Protein AF-A0A0R0KXU6-F1 (afdb_monomer_lite)

pLDDT: mean 90.96, std 6.29, range [60.84, 96.75]

InterPro domains:
  IPR000850 Adenylate kinase/UMP-CMP kinase [PR00094] (10-26)
  IPR000850 Adenylate kinase/UMP-CMP kinase [PR00094] (77-92)
  IPR000850 Adenylate kinase/UMP-CMP kinase [PTHR23359] (1-97)
  IPR000850 Adenylate kinase/UMP-CMP kinase [cd01428] (1-97)
  IPR027417 P-loop containing nucleoside triphosphate hydrolase [G3DSA:3.40.50.300] (1-98)
  IPR027417 P-loop containing nucleoside triphosphate hydrolase [SSF52540] (3-97)
  IPR033690 Adenylate kinase, conserved site [PS00113] (10-21)

Radius of gyration: 17.95 Å; chains: 1; bounding box: 44×38×37 Å

Foldseek 3Di:
DPPPVQPVHDDDPPPPLDPVRVVVVQVVCVVVVHDDPDDDDDPDDLVVVLCVLLVDKDFDQDAPDADPVPRGHIDRPPCSHSVNSVVSVVNVCVRPPD

Sequence (98 aa):
MKKPSCQKGFILDGFPRTVVQAQKLDEMLQNQGVKVNKVLNFAIDDAILEERITGRWIHTYSVLGVDDVTGEPLIQCKDDTAAVLKSRLEAFHKQTES

Structure (mmCIF, N/CA/C/O backbone):
data_AF-A0A0R0KXU6-F1
#
_entry.id   AF-A0A0R0KXU6-F1
#
loop_
_atom_site.group_PDB
_atom_site.id
_atom_site.type_symbol
_atom_site.label_atom_id
_atom_site.label_alt_id
_atom_site.label_comp_id
_atom_site.label_asym_id
_atom_site.label_entity_id
_atom_site.label_seq_id
_atom_site.pdbx_PDB_ins_code
_atom_site.Cartn_x
_atom_site.Cartn_y
_atom_site.Cartn_z
_atom_site.occupancy
_atom_site.B_iso_or_equiv
_atom_site.auth_seq_id
_atom_site.auth_comp_id
_atom_site.auth_asym_id
_atom_site.auth_atom_id
_atom_site.pdbx_PDB_model_num
ATOM 1 N N . MET A 1 1 ? -16.030 -14.473 2.644 1.00 60.84 1 MET A N 1
ATOM 2 C CA . MET A 1 1 ? -15.960 -15.305 3.869 1.00 60.84 1 MET A CA 1
ATOM 3 C C . MET A 1 1 ? -16.589 -16.691 3.742 1.00 60.84 1 MET A C 1
ATOM 5 O O . MET A 1 1 ? -16.167 -17.581 4.457 1.00 60.84 1 MET A O 1
ATOM 9 N N . LYS A 1 2 ? -17.546 -16.925 2.828 1.00 78.31 2 LYS A N 1
ATOM 10 C CA . LYS A 1 2 ? -18.220 -18.234 2.690 1.00 78.31 2 LYS A CA 1
ATOM 11 C C . LYS A 1 2 ? -17.334 -19.378 2.173 1.00 78.31 2 LYS A C 1
ATOM 13 O O . LYS A 1 2 ? -17.686 -20.538 2.351 1.00 78.31 2 LYS A O 1
ATOM 18 N N . LYS A 1 3 ? -16.210 -19.071 1.512 1.00 86.69 3 LYS A N 1
ATOM 19 C CA . LYS A 1 3 ? -15.272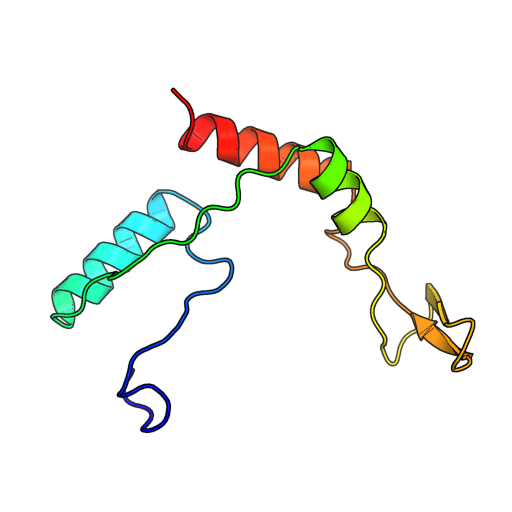 -20.104 1.055 1.00 86.69 3 LYS A CA 1
ATOM 20 C C . LYS A 1 3 ? -14.676 -20.827 2.274 1.00 86.69 3 LYS A C 1
ATOM 22 O O . LYS A 1 3 ? -14.232 -20.130 3.186 1.00 86.69 3 LYS A O 1
ATOM 27 N N . PRO A 1 4 ? -14.599 -22.172 2.277 1.00 87.88 4 PRO A N 1
ATOM 28 C CA . PRO A 1 4 ? -14.049 -22.935 3.400 1.00 87.88 4 PRO A CA 1
ATOM 29 C C . PRO A 1 4 ? -12.650 -22.478 3.833 1.00 87.88 4 PRO A C 1
ATOM 31 O O . PRO A 1 4 ? -12.374 -22.376 5.024 1.00 87.88 4 PRO A O 1
ATOM 34 N N . SER A 1 5 ? -11.796 -22.100 2.875 1.00 89.25 5 SER A N 1
ATOM 35 C CA . SER A 1 5 ? -10.442 -21.591 3.138 1.00 89.25 5 SER A CA 1
ATOM 36 C C . SER A 1 5 ? -10.400 -20.284 3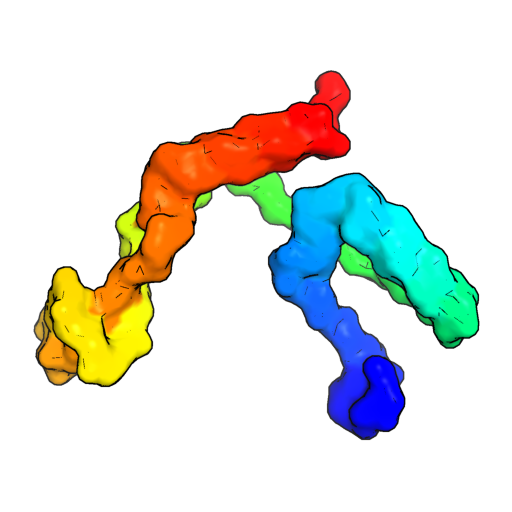.938 1.00 89.25 5 SER A C 1
ATOM 38 O O . SER A 1 5 ? -9.380 -19.980 4.545 1.00 89.25 5 SER A O 1
ATOM 40 N N . CYS A 1 6 ? -11.495 -19.521 3.976 1.00 89.31 6 CYS A N 1
ATOM 41 C CA . CYS A 1 6 ? -11.588 -18.244 4.683 1.00 89.31 6 CYS A CA 1
ATOM 42 C C . CYS A 1 6 ? -12.354 -18.341 6.013 1.00 89.31 6 CYS A C 1
ATOM 44 O O . CYS A 1 6 ? -12.645 -17.308 6.613 1.00 89.31 6 CYS A O 1
ATOM 46 N N . GLN A 1 7 ? -12.718 -19.544 6.475 1.00 85.69 7 GLN A N 1
ATOM 47 C CA . GLN A 1 7 ? -13.503 -19.705 7.709 1.00 85.69 7 GLN A CA 1
ATOM 48 C C . GLN A 1 7 ? -12.745 -19.254 8.960 1.00 85.69 7 GLN A C 1
ATOM 50 O O . GLN A 1 7 ? -13.352 -18.727 9.886 1.00 85.69 7 GLN A O 1
ATOM 55 N N . LYS A 1 8 ? -11.418 -19.434 8.983 1.00 88.69 8 LYS A N 1
ATOM 56 C CA . LYS A 1 8 ? -10.569 -19.008 10.109 1.00 88.69 8 LYS A CA 1
ATOM 57 C C . LYS A 1 8 ? -10.301 -17.501 10.129 1.00 88.69 8 LYS A C 1
ATOM 59 O O . LYS A 1 8 ? -9.751 -16.999 11.102 1.00 88.69 8 LYS A O 1
ATOM 64 N N . GLY A 1 9 ? -10.651 -16.797 9.057 1.00 90.75 9 GLY A N 1
ATOM 65 C CA . GLY A 1 9 ? -10.328 -15.394 8.856 1.00 90.75 9 GLY A CA 1
ATOM 66 C C . GLY A 1 9 ? -9.808 -15.129 7.449 1.00 90.75 9 GLY A C 1
ATOM 67 O O . GLY A 1 9 ? -9.711 -16.021 6.603 1.00 90.75 9 GLY A O 1
ATOM 68 N N . PHE A 1 10 ? -9.501 -13.867 7.197 1.00 91.81 10 PHE A N 1
ATOM 69 C CA . PHE A 1 10 ? -8.969 -13.376 5.935 1.00 91.81 10 PHE A CA 1
ATOM 70 C C . PHE A 1 10 ? -8.131 -12.130 6.218 1.00 91.81 10 PHE A C 1
ATOM 72 O O . PHE A 1 10 ? -8.298 -11.478 7.248 1.00 91.81 10 PHE A O 1
ATOM 79 N N . ILE A 1 11 ? -7.235 -11.814 5.291 1.00 93.50 11 ILE A N 1
ATOM 80 C CA . ILE A 1 11 ? -6.455 -10.581 5.300 1.00 93.50 11 ILE A CA 1
ATOM 81 C C . ILE A 1 11 ? -6.965 -9.729 4.144 1.00 93.50 11 ILE A C 1
ATOM 83 O O . ILE A 1 11 ? -7.221 -10.242 3.053 1.00 93.50 11 ILE A O 1
ATOM 87 N N . LEU A 1 12 ? -7.143 -8.439 4.406 1.00 94.06 12 LEU A N 1
ATOM 88 C CA . LEU A 1 12 ? -7.362 -7.440 3.373 1.00 94.06 12 LEU A CA 1
ATOM 89 C C . LEU A 1 12 ? -6.021 -6.754 3.146 1.00 94.06 12 LEU A C 1
ATOM 91 O O . LEU A 1 12 ? -5.556 -6.005 4.000 1.00 94.06 12 LEU A O 1
ATOM 95 N N . ASP A 1 13 ? -5.378 -7.083 2.032 1.00 93.25 13 ASP A N 1
ATOM 96 C CA . ASP A 1 13 ? -4.096 -6.496 1.659 1.00 93.25 13 ASP A CA 1
ATOM 97 C C . ASP A 1 13 ? -4.324 -5.277 0.761 1.00 93.25 13 ASP A C 1
ATOM 99 O O . ASP A 1 13 ? -5.049 -5.343 -0.235 1.00 93.25 13 ASP A O 1
ATOM 103 N N . GLY A 1 14 ? -3.756 -4.138 1.154 1.00 89.62 14 GLY A N 1
ATOM 104 C CA . GLY A 1 14 ? -3.915 -2.869 0.450 1.00 89.62 14 GLY A CA 1
ATOM 105 C C . GLY A 1 14 ? -5.358 -2.354 0.363 1.00 89.62 14 GLY A C 1
ATOM 106 O O . GLY A 1 14 ? -5.637 -1.547 -0.525 1.00 89.62 14 GLY A O 1
ATOM 107 N N . PHE A 1 15 ? -6.264 -2.813 1.234 1.00 93.62 15 PHE A N 1
ATOM 108 C CA . PHE A 1 15 ? -7.651 -2.354 1.341 1.00 93.62 15 PHE A CA 1
ATOM 109 C C . PHE A 1 15 ? -8.067 -2.275 2.819 1.00 93.62 15 PHE A C 1
ATOM 111 O O . PHE A 1 15 ? -7.803 -3.222 3.560 1.00 93.62 15 PHE A O 1
ATOM 118 N N . PRO A 1 16 ? -8.781 -1.223 3.253 1.00 93.69 16 PRO A N 1
ATOM 119 C CA . PRO A 1 16 ? -9.211 -0.044 2.494 1.00 93.69 16 PRO A CA 1
ATOM 120 C C . PRO A 1 16 ? -8.068 0.965 2.280 1.00 93.69 16 PRO A C 1
ATOM 122 O O . PRO A 1 16 ? -7.140 1.033 3.077 1.00 93.69 16 PRO A O 1
ATOM 125 N N . ARG A 1 17 ? -8.141 1.766 1.208 1.00 89.88 17 ARG A N 1
ATOM 126 C CA . ARG A 1 17 ? -7.172 2.846 0.910 1.00 89.88 17 ARG A CA 1
ATOM 127 C C . ARG A 1 17 ? -7.701 4.249 1.181 1.00 89.88 17 ARG A C 1
ATOM 129 O O . ARG A 1 17 ? -6.934 5.202 1.154 1.00 89.88 17 ARG A O 1
ATOM 136 N N . THR A 1 18 ? -9.010 4.393 1.365 1.00 89.62 18 THR A N 1
ATOM 137 C CA . THR A 1 18 ? -9.657 5.687 1.601 1.00 89.62 18 THR A CA 1
ATOM 138 C C . THR A 1 18 ? -10.633 5.582 2.759 1.00 89.62 18 THR A C 1
ATOM 140 O O . THR A 1 18 ? -11.190 4.512 3.019 1.00 89.62 18 THR A O 1
ATOM 143 N N . VAL A 1 19 ? -10.906 6.713 3.410 1.00 90.62 19 VAL A N 1
ATOM 144 C CA . VAL A 1 19 ? -11.895 6.795 4.498 1.00 90.62 19 VAL A CA 1
ATOM 145 C C . VAL A 1 19 ? -13.268 6.266 4.064 1.00 90.62 19 VAL A C 1
ATOM 147 O O . VAL A 1 19 ? -13.902 5.515 4.798 1.00 90.62 19 VAL A O 1
ATOM 150 N N . VAL A 1 20 ? -13.708 6.570 2.838 1.00 93.81 20 VAL A N 1
ATOM 151 C CA . VAL A 1 20 ? -14.997 6.085 2.307 1.00 93.81 20 VAL A CA 1
ATOM 152 C C . VAL A 1 20 ? -15.010 4.560 2.163 1.00 93.81 20 VAL A C 1
ATOM 154 O O . VAL A 1 20 ? -16.009 3.916 2.480 1.00 93.81 20 VAL A O 1
ATOM 157 N N . GLN A 1 21 ? -13.903 3.956 1.714 1.00 95.81 21 GLN A N 1
ATOM 158 C CA . GLN A 1 21 ? -13.787 2.497 1.658 1.00 95.81 21 GLN A CA 1
ATOM 159 C C . GLN A 1 21 ? -13.807 1.880 3.058 1.00 95.81 21 GLN A C 1
ATOM 161 O O . GLN A 1 21 ? -14.444 0.847 3.237 1.00 95.81 21 GLN A O 1
ATOM 166 N N . ALA A 1 22 ? -13.155 2.513 4.038 1.00 93.69 22 ALA A N 1
ATOM 167 C CA . ALA A 1 22 ? -13.164 2.052 5.424 1.00 93.69 22 ALA A CA 1
ATOM 168 C C . ALA A 1 22 ? -14.581 2.075 6.016 1.0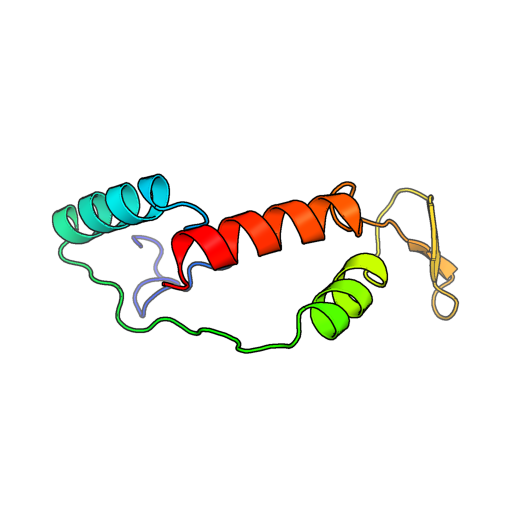0 93.69 22 ALA A C 1
ATOM 170 O O . ALA A 1 22 ? -15.038 1.062 6.530 1.00 93.69 22 ALA A O 1
ATOM 171 N N . GLN A 1 23 ? -15.330 3.164 5.819 1.00 95.50 23 GLN A N 1
ATOM 172 C CA . GLN A 1 23 ? -16.731 3.262 6.250 1.00 95.50 23 GLN A CA 1
ATOM 173 C C . GLN A 1 23 ? -17.615 2.182 5.610 1.00 95.50 23 GLN A C 1
ATOM 175 O O . GLN A 1 23 ? -18.448 1.572 6.278 1.00 95.50 23 GLN A O 1
ATOM 180 N N . LYS A 1 24 ? -17.425 1.910 4.312 1.00 96.75 24 LYS A N 1
ATOM 181 C CA . LYS A 1 24 ? -18.171 0.857 3.605 1.00 96.75 24 LYS A CA 1
ATOM 182 C C . LYS A 1 24 ? -17.770 -0.548 4.045 1.00 96.75 24 LYS A C 1
ATOM 184 O O . LYS A 1 24 ? -18.621 -1.435 4.095 1.00 96.75 24 LYS A O 1
ATOM 189 N N . LEU A 1 25 ? -16.494 -0.752 4.365 1.00 96.00 25 LEU A N 1
ATOM 190 C CA . LEU A 1 25 ? -16.008 -1.995 4.949 1.00 96.00 25 LEU A CA 1
ATOM 191 C C . LEU A 1 25 ? -16.648 -2.225 6.322 1.00 96.00 25 LEU A C 1
ATOM 193 O O . LEU A 1 25 ? -17.168 -3.314 6.550 1.00 96.00 25 LEU A O 1
ATOM 197 N N . ASP A 1 26 ? -16.674 -1.213 7.187 1.00 95.25 26 ASP A N 1
ATOM 198 C CA . ASP A 1 26 ? -17.297 -1.297 8.512 1.00 95.25 26 ASP A CA 1
ATOM 199 C C . ASP A 1 26 ? -18.790 -1.633 8.416 1.00 95.25 26 ASP A C 1
ATOM 201 O O . ASP A 1 26 ? -19.243 -2.581 9.058 1.00 95.25 26 ASP A O 1
ATOM 205 N N . GLU A 1 27 ? -19.538 -0.946 7.544 1.00 96.44 27 GLU A N 1
ATOM 206 C CA . GLU A 1 27 ? -20.959 -1.226 7.286 1.00 96.44 27 GLU A CA 1
ATOM 207 C C . GLU A 1 27 ? -21.176 -2.683 6.833 1.00 96.44 27 GLU A C 1
ATOM 209 O O . GLU A 1 27 ? -22.036 -3.401 7.353 1.00 96.44 27 GLU A O 1
ATOM 214 N N . MET A 1 28 ? -20.364 -3.161 5.883 1.00 94.94 28 MET A N 1
ATOM 215 C CA . MET A 1 28 ? -20.452 -4.536 5.385 1.00 94.94 28 MET A CA 1
ATOM 216 C C . MET A 1 28 ? -20.137 -5.566 6.477 1.00 94.94 28 MET A C 1
ATOM 218 O O . MET A 1 28 ? -20.826 -6.584 6.575 1.00 94.94 28 MET A O 1
ATOM 222 N N . LEU A 1 29 ? -19.084 -5.338 7.265 1.00 93.75 29 LEU A N 1
ATOM 223 C CA . LEU A 1 29 ? -18.659 -6.252 8.322 1.00 93.75 29 LEU A CA 1
ATOM 224 C C . LEU A 1 29 ? -19.695 -6.310 9.449 1.00 93.75 29 LEU A C 1
ATOM 226 O O . LEU A 1 29 ? -20.059 -7.409 9.871 1.00 93.75 29 LEU A O 1
ATOM 230 N N . GLN A 1 30 ? -20.250 -5.161 9.845 1.00 94.50 30 GLN A N 1
ATOM 231 C CA . GLN A 1 30 ? -21.321 -5.072 10.836 1.00 94.50 30 GLN A CA 1
ATOM 232 C C . GLN A 1 30 ? -22.548 -5.892 10.417 1.00 94.50 30 GLN A C 1
ATOM 234 O O . GLN A 1 30 ? -23.043 -6.699 11.204 1.00 94.50 30 GLN A O 1
ATOM 239 N N . ASN A 1 31 ? -22.984 -5.770 9.158 1.00 94.44 31 ASN A N 1
ATOM 240 C CA . ASN A 1 31 ? -24.108 -6.542 8.612 1.00 94.44 31 ASN A CA 1
ATOM 241 C C . ASN A 1 31 ? -23.857 -8.061 8.583 1.00 94.44 31 ASN A C 1
ATOM 243 O O . ASN A 1 31 ? -24.800 -8.846 8.508 1.00 94.44 31 ASN A O 1
ATOM 247 N N . GLN A 1 32 ? -22.594 -8.491 8.636 1.00 90.31 32 GLN A N 1
ATOM 248 C CA . GLN A 1 32 ? -22.203 -9.902 8.678 1.00 90.31 32 GLN A CA 1
ATOM 249 C C . GLN A 1 32 ? -21.882 -10.393 10.097 1.00 90.31 32 GLN A C 1
ATOM 251 O O . GLN A 1 32 ? -21.545 -11.564 10.263 1.00 90.31 32 GLN A O 1
ATOM 256 N N . GLY A 1 33 ? -21.962 -9.527 11.115 1.00 90.88 33 GLY A N 1
ATOM 257 C CA . GLY A 1 33 ? -21.535 -9.852 12.479 1.00 90.88 33 GLY A CA 1
ATOM 258 C C . GLY A 1 33 ? -20.030 -10.116 12.595 1.00 90.88 33 GLY A C 1
ATOM 259 O O . GLY A 1 33 ? -19.586 -10.808 13.510 1.00 90.88 33 GLY A O 1
ATOM 260 N N . VAL A 1 34 ? -19.239 -9.593 11.657 1.00 90.25 34 VAL A N 1
ATOM 261 C CA . VAL A 1 34 ? -17.779 -9.721 11.629 1.00 90.25 34 VAL A CA 1
ATOM 262 C C . VAL A 1 34 ? -17.164 -8.372 11.987 1.00 90.25 34 VAL A C 1
ATOM 264 O O . VAL A 1 34 ? -17.785 -7.327 11.829 1.00 90.25 34 VAL A O 1
ATOM 267 N N . LYS A 1 35 ? -15.936 -8.377 12.500 1.00 91.25 35 LYS A N 1
ATOM 268 C CA . LYS A 1 35 ? -15.187 -7.161 12.830 1.00 91.25 35 LYS A CA 1
ATOM 269 C C . LYS A 1 35 ? -13.742 -7.285 12.380 1.00 91.25 35 LYS A C 1
ATOM 271 O O . LYS A 1 35 ? -13.214 -8.393 12.306 1.00 91.25 35 LYS A O 1
ATOM 276 N N . VAL A 1 36 ? -13.088 -6.152 12.144 1.00 93.94 36 VAL A N 1
ATOM 277 C CA . VAL A 1 36 ? -11.630 -6.117 11.989 1.00 93.94 36 VAL A CA 1
ATOM 278 C C . VAL A 1 36 ? -10.996 -6.422 13.346 1.00 93.94 36 VAL A C 1
ATOM 280 O O . VAL A 1 36 ? -11.270 -5.751 14.340 1.00 93.94 36 VAL A O 1
ATOM 283 N N . ASN A 1 37 ? -10.176 -7.471 13.418 1.00 93.81 37 ASN A N 1
ATOM 284 C CA . ASN A 1 37 ? -9.549 -7.884 14.677 1.00 93.81 37 ASN A CA 1
ATOM 285 C C . ASN A 1 37 ? -8.232 -7.160 14.955 1.00 93.81 3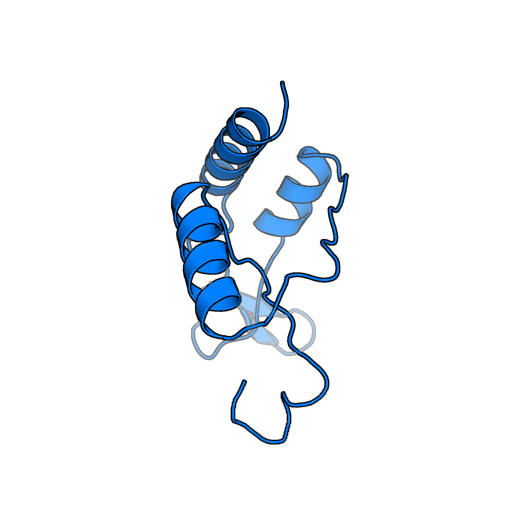7 ASN A C 1
ATOM 287 O O . ASN A 1 37 ? -7.902 -6.908 16.114 1.00 93.81 37 ASN A O 1
ATOM 291 N N . LYS A 1 38 ? -7.456 -6.909 13.899 1.00 94.88 38 LYS A N 1
ATOM 292 C CA . LYS A 1 38 ? -6.111 -6.335 13.945 1.00 94.88 38 LYS A CA 1
ATOM 293 C C . LYS A 1 38 ? -5.863 -5.543 12.667 1.00 94.88 38 LYS A C 1
ATOM 295 O O . LYS A 1 38 ? -6.355 -5.920 11.607 1.00 94.88 38 LYS A O 1
ATOM 300 N N . VAL A 1 39 ? -5.066 -4.490 12.793 1.00 93.50 39 VAL A N 1
ATOM 301 C CA . VAL A 1 39 ? -4.509 -3.719 11.681 1.00 93.50 39 VAL A CA 1
ATOM 302 C C . VAL A 1 39 ? -2.999 -3.714 11.868 1.00 93.50 39 VAL A C 1
ATOM 304 O O . VAL A 1 39 ? -2.521 -3.496 12.981 1.00 93.50 39 VAL A O 1
ATOM 307 N N . LEU A 1 40 ? -2.261 -4.005 10.801 1.00 94.00 40 LEU A N 1
ATOM 308 C CA . LEU A 1 40 ? -0.809 -3.879 10.782 1.00 94.00 40 LEU A CA 1
ATOM 309 C C . LEU A 1 40 ? -0.476 -2.548 10.118 1.00 94.00 40 LEU A C 1
ATOM 311 O O . LEU A 1 40 ? -0.780 -2.361 8.943 1.00 94.00 40 LEU A O 1
ATOM 315 N N . ASN A 1 41 ? 0.114 -1.633 10.882 1.00 90.56 41 ASN A N 1
ATOM 316 C CA . ASN A 1 41 ? 0.656 -0.388 10.358 1.00 90.56 41 ASN A CA 1
ATOM 317 C C . ASN A 1 41 ? 2.181 -0.491 10.331 1.00 90.56 41 ASN A C 1
ATOM 319 O O . ASN A 1 41 ? 2.794 -0.793 11.357 1.00 90.56 41 ASN A O 1
ATOM 323 N N . PHE A 1 42 ? 2.782 -0.246 9.174 1.00 90.12 42 PHE A N 1
ATOM 324 C CA . PHE A 1 42 ? 4.229 -0.263 9.010 1.00 90.12 42 PHE A CA 1
ATOM 325 C C . PHE A 1 42 ? 4.735 1.177 9.038 1.00 90.12 42 PHE A C 1
ATOM 327 O O . PHE A 1 42 ? 4.591 1.898 8.058 1.00 90.12 42 PHE A O 1
ATOM 334 N N . ALA A 1 43 ? 5.318 1.591 10.164 1.00 90.69 43 ALA A N 1
ATOM 335 C CA . ALA A 1 43 ? 5.990 2.881 10.277 1.00 90.69 43 ALA A CA 1
ATOM 336 C C . ALA A 1 43 ? 7.366 2.783 9.605 1.00 90.69 43 ALA A C 1
ATOM 338 O O . ALA A 1 43 ? 8.325 2.292 10.201 1.00 90.69 43 ALA A O 1
ATOM 339 N N . ILE A 1 44 ? 7.425 3.170 8.335 1.00 91.75 44 ILE A N 1
ATOM 340 C CA . ILE A 1 44 ? 8.620 3.124 7.492 1.00 91.75 44 ILE A CA 1
ATOM 341 C C . ILE A 1 44 ? 8.856 4.539 6.976 1.00 91.75 44 ILE A C 1
ATOM 343 O O . ILE A 1 44 ? 7.899 5.243 6.676 1.00 91.75 44 ILE A O 1
ATOM 347 N N . ASP A 1 45 ? 10.121 4.937 6.884 1.00 94.88 45 ASP A N 1
ATOM 348 C CA . ASP A 1 45 ? 10.508 6.201 6.264 1.00 94.88 45 ASP A CA 1
ATOM 349 C C . ASP A 1 45 ? 10.071 6.243 4.787 1.00 94.88 45 ASP A C 1
ATOM 351 O O . ASP A 1 45 ? 10.295 5.289 4.031 1.00 94.88 45 ASP A O 1
ATOM 355 N N . ASP A 1 46 ? 9.474 7.359 4.378 1.00 95.06 46 ASP A N 1
ATOM 356 C CA . ASP A 1 46 ? 9.025 7.614 3.010 1.00 95.06 46 ASP A CA 1
ATOM 357 C C . ASP A 1 46 ? 10.132 7.393 1.974 1.00 95.06 46 ASP A C 1
ATOM 359 O O . ASP A 1 46 ? 9.869 6.832 0.910 1.00 95.06 46 ASP A O 1
ATOM 363 N N . ALA A 1 47 ? 11.379 7.755 2.289 1.00 95.75 47 ALA A N 1
ATOM 364 C CA . ALA A 1 47 ? 12.513 7.573 1.388 1.00 95.75 47 ALA A CA 1
ATOM 365 C C . ALA A 1 47 ? 12.804 6.086 1.127 1.00 95.75 47 ALA A C 1
ATOM 367 O O . ALA A 1 47 ? 13.082 5.689 -0.006 1.00 95.75 47 ALA A O 1
ATOM 368 N N . ILE A 1 48 ? 12.670 5.241 2.157 1.00 96.12 48 ILE A N 1
ATOM 369 C CA . ILE A 1 48 ? 12.831 3.784 2.028 1.00 96.12 48 ILE A CA 1
ATOM 370 C C . ILE A 1 48 ? 11.680 3.202 1.198 1.00 96.12 48 ILE A C 1
ATOM 372 O O . ILE A 1 48 ? 11.880 2.283 0.398 1.00 96.12 48 ILE A O 1
ATOM 376 N N . LEU A 1 49 ? 10.460 3.725 1.368 1.00 94.69 49 LEU A N 1
ATOM 377 C CA . LEU A 1 49 ? 9.318 3.324 0.548 1.00 94.69 49 LEU A CA 1
ATOM 378 C C . LEU A 1 49 ? 9.513 3.725 -0.917 1.00 94.69 49 LEU A C 1
ATOM 380 O O . LEU A 1 49 ? 9.213 2.923 -1.801 1.00 94.69 49 LEU A O 1
ATOM 384 N N . GLU A 1 50 ? 10.044 4.916 -1.183 1.00 95.88 50 GLU A N 1
ATOM 385 C CA . GLU A 1 50 ? 10.331 5.392 -2.536 1.00 95.88 50 GLU A CA 1
ATOM 386 C C . GLU A 1 50 ? 11.355 4.524 -3.248 1.00 95.88 50 GLU A C 1
ATOM 388 O O . GLU A 1 50 ? 11.064 4.025 -4.340 1.00 95.88 50 GLU A O 1
ATOM 393 N N . GLU A 1 51 ? 12.489 4.249 -2.607 1.00 95.94 51 GLU A N 1
ATOM 394 C CA . GLU A 1 51 ? 13.500 3.335 -3.138 1.00 95.94 51 GLU A CA 1
ATOM 395 C C . GLU A 1 51 ? 12.896 1.953 -3.428 1.00 95.94 51 GLU A C 1
ATOM 397 O O . GLU A 1 51 ? 13.041 1.405 -4.522 1.00 95.94 51 GLU A O 1
ATOM 402 N N . ARG A 1 52 ? 12.130 1.400 -2.479 1.00 95.62 52 ARG A N 1
ATOM 403 C CA . ARG A 1 52 ? 11.534 0.067 -2.623 1.00 95.62 52 ARG A CA 1
ATOM 404 C C . ARG A 1 52 ? 10.499 -0.017 -3.746 1.00 95.62 52 ARG A C 1
ATOM 406 O O . ARG A 1 52 ? 10.391 -1.061 -4.391 1.00 95.62 52 ARG A O 1
ATOM 413 N N . ILE A 1 53 ? 9.670 1.009 -3.920 1.00 94.44 53 ILE A N 1
ATOM 414 C CA . ILE A 1 53 ? 8.600 1.006 -4.924 1.00 94.44 53 ILE A CA 1
ATOM 415 C C . ILE A 1 53 ? 9.182 1.267 -6.311 1.00 94.44 53 ILE A C 1
ATOM 417 O O . ILE A 1 53 ? 8.897 0.508 -7.230 1.00 94.44 53 ILE A O 1
ATOM 421 N N . THR A 1 54 ? 10.048 2.268 -6.456 1.00 93.88 54 THR A N 1
ATOM 422 C CA . THR A 1 54 ? 10.676 2.598 -7.747 1.00 93.88 54 THR A CA 1
ATOM 423 C C . THR A 1 54 ? 11.720 1.572 -8.193 1.00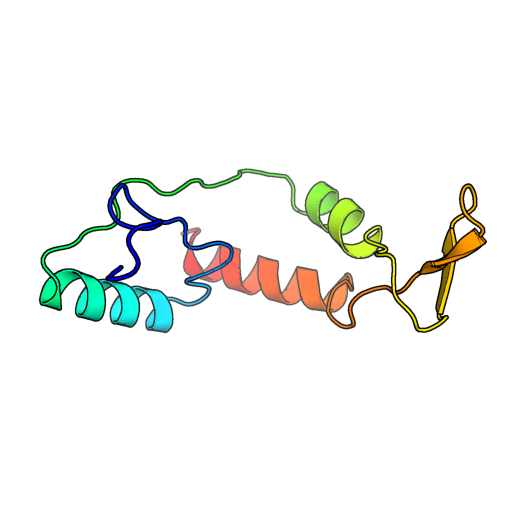 93.88 54 THR A C 1
ATOM 425 O O . THR A 1 54 ? 11.977 1.438 -9.386 1.00 93.88 54 THR A O 1
ATOM 428 N N . GLY A 1 55 ? 12.283 0.794 -7.266 1.00 93.69 55 GLY A N 1
ATOM 429 C CA . GLY A 1 55 ? 13.140 -0.355 -7.562 1.00 93.69 55 GLY A CA 1
ATOM 430 C C . GLY A 1 55 ? 12.381 -1.651 -7.867 1.00 93.69 55 GLY A C 1
ATOM 431 O O . GLY A 1 55 ? 13.007 -2.685 -8.093 1.00 93.69 55 GLY A O 1
ATOM 432 N N . ARG A 1 56 ? 11.042 -1.647 -7.849 1.00 94.25 56 ARG A N 1
ATOM 433 C CA . ARG A 1 56 ? 10.249 -2.861 -8.058 1.00 94.25 56 ARG A CA 1
ATOM 434 C C . ARG A 1 56 ? 10.172 -3.229 -9.537 1.00 94.25 56 ARG A C 1
ATOM 436 O O . ARG A 1 56 ? 9.533 -2.541 -10.330 1.00 94.25 56 ARG A O 1
ATOM 443 N N . TRP A 1 57 ? 10.736 -4.387 -9.855 1.00 92.31 57 TRP A N 1
ATOM 444 C CA . TRP A 1 57 ? 10.589 -5.065 -11.138 1.00 92.31 57 TRP A CA 1
ATOM 445 C C . TRP A 1 57 ? 10.003 -6.457 -10.913 1.00 92.31 57 TRP A C 1
ATOM 447 O O . TRP A 1 57 ? 10.313 -7.114 -9.917 1.00 92.31 57 TRP A O 1
ATOM 457 N N . ILE A 1 58 ? 9.117 -6.892 -11.806 1.00 92.06 58 ILE A N 1
ATOM 458 C CA . ILE A 1 58 ? 8.444 -8.193 -11.726 1.00 92.06 58 ILE A CA 1
ATOM 459 C C . ILE A 1 58 ? 8.542 -8.939 -13.057 1.00 92.06 58 ILE A C 1
ATOM 461 O O . ILE A 1 58 ? 8.456 -8.329 -14.125 1.00 92.06 58 ILE A O 1
ATOM 465 N N . HIS A 1 59 ? 8.681 -10.264 -12.979 1.00 91.38 59 HIS A N 1
ATOM 466 C CA . HIS A 1 59 ? 8.661 -11.144 -14.147 1.00 91.38 59 HIS A CA 1
ATOM 467 C C . HIS A 1 59 ? 7.314 -11.094 -14.849 1.00 91.38 59 HIS A C 1
ATOM 469 O O . HIS A 1 59 ? 6.250 -11.075 -14.221 1.00 91.38 59 HIS A O 1
ATOM 475 N N . THR A 1 60 ? 7.364 -11.098 -16.173 1.00 85.62 60 THR A N 1
ATOM 476 C CA . THR A 1 60 ? 6.174 -11.098 -17.014 1.00 85.62 60 THR A CA 1
ATOM 477 C C . THR A 1 60 ? 6.477 -11.713 -18.379 1.00 85.62 60 THR A C 1
ATOM 479 O O . THR A 1 60 ? 7.611 -12.042 -18.706 1.00 85.62 60 THR A O 1
ATOM 482 N N . TYR A 1 61 ? 5.454 -11.812 -19.220 1.00 79.12 61 TYR A N 1
ATOM 483 C CA . TYR A 1 61 ? 5.582 -12.258 -20.606 1.00 79.12 61 TYR A CA 1
ATOM 484 C C . TYR A 1 61 ? 5.870 -11.112 -21.597 1.00 79.12 61 TYR A C 1
ATOM 486 O O . TYR A 1 61 ? 5.946 -11.350 -22.798 1.00 79.12 61 TYR A O 1
ATOM 494 N N . SER A 1 62 ? 5.972 -9.857 -21.139 1.00 73.38 62 SER A N 1
ATOM 495 C CA . SER A 1 62 ? 6.176 -8.660 -21.981 1.00 73.38 62 SER A CA 1
ATOM 496 C C . SER A 1 62 ? 7.478 -7.932 -21.623 1.00 73.38 62 SER A C 1
ATOM 498 O O . SER A 1 62 ? 7.765 -7.744 -20.450 1.00 73.38 62 SER A O 1
ATOM 500 N N . VAL A 1 63 ? 8.274 -7.508 -22.610 1.00 67.75 63 VAL A N 1
ATOM 501 C CA . VAL A 1 63 ? 9.636 -6.980 -22.376 1.00 67.75 63 VAL A CA 1
ATOM 502 C C . VAL A 1 63 ? 9.647 -5.460 -22.177 1.00 67.75 63 VAL A C 1
ATOM 504 O O . VAL A 1 63 ? 9.331 -4.722 -23.107 1.00 67.75 63 VAL A O 1
ATOM 507 N N . LEU A 1 64 ? 10.085 -4.999 -20.998 1.00 75.44 64 LEU A N 1
ATOM 508 C CA . LEU A 1 64 ? 10.552 -3.622 -20.726 1.00 75.44 64 LEU A CA 1
ATOM 509 C C . LEU A 1 64 ? 11.912 -3.591 -19.986 1.00 75.44 64 LEU A C 1
ATOM 511 O O . LEU A 1 64 ? 12.383 -2.530 -19.587 1.00 75.44 64 LEU A O 1
ATOM 515 N N . GLY A 1 65 ? 12.540 -4.755 -19.830 1.00 85.69 65 GLY A N 1
ATOM 516 C CA . GLY A 1 65 ? 13.807 -5.021 -19.151 1.00 85.69 65 GLY A CA 1
ATOM 517 C C . GLY A 1 65 ? 14.068 -6.532 -19.160 1.00 85.69 65 GLY A C 1
ATOM 518 O O . GLY A 1 65 ? 13.202 -7.294 -19.603 1.00 85.69 65 GLY A O 1
ATOM 519 N N . VAL A 1 66 ? 15.237 -6.970 -18.689 1.00 88.38 66 VAL A N 1
ATOM 520 C CA . VAL A 1 66 ? 15.586 -8.396 -18.556 1.00 88.38 66 VAL A CA 1
ATOM 521 C C . VAL A 1 66 ? 16.229 -8.656 -17.199 1.00 88.38 66 VAL A C 1
ATOM 523 O O . VAL A 1 66 ? 17.001 -7.826 -16.720 1.00 88.38 66 VAL A O 1
ATOM 526 N N . ASP A 1 67 ? 15.886 -9.784 -16.587 1.00 92.69 67 ASP A N 1
ATOM 527 C CA . ASP A 1 67 ? 16.550 -10.300 -15.388 1.00 92.69 67 ASP A CA 1
ATOM 528 C C . ASP A 1 67 ? 17.978 -10.752 -15.743 1.00 92.69 67 ASP A C 1
ATOM 530 O O . ASP A 1 67 ? 18.189 -11.440 -16.744 1.00 92.69 67 ASP A O 1
ATOM 534 N N . ASP A 1 68 ? 18.963 -10.358 -14.938 1.00 91.44 68 ASP A N 1
ATOM 535 C CA . ASP A 1 68 ? 20.379 -10.668 -15.132 1.00 91.44 68 ASP A CA 1
ATOM 536 C C . ASP A 1 68 ? 20.746 -12.119 -14.777 1.00 91.44 68 ASP A C 1
ATOM 538 O O . ASP A 1 68 ? 21.789 -12.611 -15.215 1.00 91.44 68 ASP A O 1
ATOM 542 N N . VAL A 1 69 ? 19.885 -12.826 -14.040 1.00 93.19 69 VAL A N 1
ATOM 543 C CA . VAL A 1 69 ? 20.068 -14.235 -13.667 1.00 93.19 69 VAL A CA 1
ATOM 544 C C . VAL A 1 69 ? 19.352 -15.173 -14.634 1.00 93.19 69 VAL A C 1
ATOM 546 O O . VAL A 1 69 ? 19.945 -16.141 -15.113 1.00 93.19 69 VAL A O 1
ATOM 549 N N . THR A 1 70 ? 18.072 -14.924 -14.913 1.00 93.31 70 THR A N 1
ATOM 550 C CA . THR A 1 70 ? 17.249 -15.833 -15.735 1.00 93.31 70 THR A CA 1
ATOM 551 C C . THR A 1 70 ? 17.157 -15.417 -17.203 1.00 93.31 70 THR A C 1
ATOM 553 O O . THR A 1 70 ? 16.805 -16.241 -18.048 1.00 93.31 70 THR A O 1
ATOM 556 N N . GLY A 1 71 ? 17.462 -14.156 -17.530 1.00 90.19 71 GLY A N 1
ATOM 557 C CA . GLY A 1 71 ? 17.240 -13.579 -18.858 1.00 90.19 71 GLY A CA 1
ATOM 558 C C . GLY A 1 71 ? 15.764 -13.338 -19.194 1.00 90.19 71 GLY A C 1
ATOM 559 O O . GLY A 1 71 ? 15.452 -12.944 -20.320 1.00 90.19 71 GLY A O 1
ATOM 560 N N . GLU A 1 72 ? 14.846 -13.592 -18.258 1.00 91.44 72 GLU A N 1
ATOM 561 C CA . GLU A 1 72 ? 13.414 -13.437 -18.490 1.00 91.44 72 GLU A CA 1
ATOM 562 C C . GLU A 1 72 ? 12.987 -11.958 -18.527 1.00 91.44 72 GLU A C 1
ATOM 564 O O . GLU A 1 72 ? 13.615 -11.105 -17.892 1.00 91.44 72 GLU A O 1
ATOM 569 N N . PRO A 1 73 ? 11.902 -11.624 -19.253 1.00 92.00 73 PRO A N 1
ATOM 570 C CA . PRO A 1 73 ? 11.402 -10.259 -19.331 1.00 92.00 73 PRO A CA 1
ATOM 571 C C . PRO A 1 73 ? 10.925 -9.714 -17.982 1.00 92.00 73 PRO A C 1
ATOM 573 O O . PRO A 1 73 ? 10.131 -10.345 -17.278 1.00 92.00 73 PRO A O 1
ATOM 576 N N . LEU A 1 74 ? 11.326 -8.480 -17.687 1.00 93.25 74 LEU A N 1
ATOM 577 C CA . LEU A 1 74 ? 10.859 -7.723 -16.531 1.00 93.25 74 LEU A CA 1
ATOM 578 C C . LEU A 1 74 ? 9.989 -6.540 -16.960 1.00 93.25 74 LEU A C 1
ATOM 580 O O . LEU A 1 74 ? 10.231 -5.896 -17.987 1.00 93.25 74 LEU A O 1
ATOM 584 N N . ILE A 1 75 ? 8.999 -6.223 -16.126 1.00 92.56 75 ILE A N 1
ATOM 585 C CA . ILE A 1 75 ? 8.244 -4.970 -16.191 1.00 92.56 75 ILE A CA 1
ATOM 586 C C . ILE A 1 75 ? 8.250 -4.268 -14.846 1.00 92.56 75 ILE A C 1
ATOM 588 O O . ILE A 1 75 ? 8.302 -4.894 -13.787 1.00 92.56 75 ILE A O 1
ATOM 592 N N . GLN A 1 76 ? 8.091 -2.957 -14.921 1.00 90.62 76 GLN A N 1
ATOM 593 C CA . GLN A 1 76 ? 7.701 -2.123 -13.801 1.00 90.62 76 GLN A CA 1
ATOM 594 C C . GLN A 1 76 ? 6.203 -1.811 -13.904 1.00 90.62 76 GLN A C 1
ATOM 596 O O . GLN A 1 76 ? 5.688 -1.560 -15.001 1.00 90.62 76 GLN A O 1
ATOM 601 N N . CYS A 1 77 ? 5.475 -1.838 -12.782 1.00 89.81 77 CYS A N 1
ATOM 602 C CA . CYS A 1 77 ? 4.073 -1.429 -12.803 1.00 89.81 77 CYS A CA 1
ATOM 603 C C . CYS A 1 77 ? 3.977 0.067 -13.119 1.00 89.81 77 CYS A C 1
ATOM 605 O O . CYS A 1 77 ? 4.772 0.876 -12.651 1.00 89.81 77 CYS A O 1
ATOM 607 N N . LYS A 1 78 ? 2.948 0.464 -13.874 1.00 90.75 78 LYS A N 1
ATOM 608 C CA . LYS A 1 78 ? 2.740 1.870 -14.266 1.00 90.75 78 LYS A CA 1
ATOM 609 C C . LYS A 1 78 ? 2.623 2.844 -13.085 1.00 90.75 78 LYS A C 1
ATOM 611 O O . LYS A 1 78 ? 2.786 4.045 -13.266 1.00 90.75 78 LYS A O 1
ATOM 616 N N . ASP A 1 79 ? 2.258 2.348 -11.906 1.00 92.81 79 ASP A N 1
ATOM 617 C CA . ASP A 1 79 ? 2.098 3.128 -10.686 1.00 92.81 79 ASP A CA 1
ATOM 618 C C . ASP A 1 79 ? 3.304 3.063 -9.736 1.00 92.81 79 ASP A C 1
ATOM 620 O O . ASP A 1 79 ? 3.303 3.778 -8.735 1.00 92.81 79 ASP A O 1
ATOM 624 N N . ASP A 1 80 ? 4.344 2.294 -10.072 1.00 93.62 80 ASP A N 1
ATOM 625 C CA . ASP A 1 80 ? 5.603 2.197 -9.321 1.00 93.62 80 ASP A CA 1
ATOM 626 C C . ASP A 1 80 ? 6.551 3.360 -9.684 1.00 93.62 80 ASP A C 1
ATOM 628 O O . ASP A 1 80 ? 7.710 3.179 -10.045 1.00 93.62 80 ASP A O 1
ATOM 632 N N . THR A 1 81 ? 6.041 4.593 -9.614 1.00 94.31 81 THR A N 1
ATOM 633 C CA . THR A 1 81 ? 6.814 5.815 -9.888 1.00 94.31 81 THR A CA 1
ATOM 634 C C . THR A 1 81 ? 6.867 6.708 -8.655 1.00 94.31 81 THR A C 1
ATOM 636 O O . THR A 1 81 ? 5.901 6.774 -7.890 1.00 94.31 81 THR A O 1
ATOM 639 N N . ALA A 1 82 ? 7.962 7.458 -8.499 1.00 95.69 82 ALA A N 1
ATOM 640 C CA . ALA A 1 82 ? 8.142 8.412 -7.402 1.00 95.69 82 ALA A CA 1
ATOM 641 C C . ALA A 1 82 ? 6.971 9.402 -7.295 1.00 95.69 82 ALA A C 1
ATOM 643 O O . ALA A 1 82 ? 6.433 9.632 -6.216 1.00 95.69 82 ALA A O 1
ATOM 644 N N . ALA A 1 83 ? 6.500 9.931 -8.430 1.00 96.50 83 ALA A N 1
ATOM 645 C CA . ALA A 1 83 ? 5.381 10.871 -8.465 1.00 96.50 83 ALA A CA 1
ATOM 646 C C . ALA A 1 83 ? 4.072 10.254 -7.942 1.00 96.50 83 ALA A C 1
ATOM 648 O O . ALA A 1 83 ? 3.363 10.874 -7.146 1.00 96.50 83 ALA A O 1
ATOM 649 N N . VAL A 1 84 ? 3.752 9.024 -8.363 1.00 95.94 84 VAL A N 1
ATOM 650 C CA . VAL A 1 84 ? 2.550 8.333 -7.885 1.00 95.94 84 VAL A CA 1
ATOM 651 C C . VAL A 1 84 ? 2.684 7.989 -6.407 1.00 95.94 84 VAL A C 1
ATOM 653 O O . VAL A 1 84 ? 1.736 8.223 -5.655 1.00 95.94 84 VAL A O 1
ATOM 656 N N . LEU A 1 85 ? 3.840 7.491 -5.964 1.00 95.25 85 LEU A N 1
ATOM 657 C CA . LEU A 1 85 ? 4.064 7.205 -4.551 1.00 95.25 85 LEU A CA 1
ATOM 658 C C . LEU A 1 85 ? 3.929 8.463 -3.694 1.00 95.25 85 LEU A C 1
ATOM 660 O O . LEU A 1 85 ? 3.180 8.437 -2.724 1.00 95.25 85 LEU A O 1
ATOM 664 N N . LYS A 1 86 ? 4.567 9.569 -4.080 1.00 95.88 86 LYS A N 1
ATOM 665 C CA . LYS A 1 86 ? 4.474 10.844 -3.365 1.00 95.88 86 LYS A CA 1
ATOM 666 C C . LYS A 1 86 ? 3.022 11.276 -3.173 1.00 95.88 86 LYS A C 1
ATOM 668 O O . LYS A 1 86 ? 2.614 11.571 -2.057 1.00 95.88 86 LYS A O 1
ATOM 673 N N . SER A 1 87 ? 2.210 11.215 -4.232 1.00 95.56 87 SER A N 1
ATOM 674 C CA . SER A 1 87 ? 0.780 11.543 -4.131 1.00 95.56 87 SER A CA 1
ATOM 675 C C . SER A 1 87 ? 0.016 10.621 -3.168 1.00 95.56 87 SER A C 1
ATOM 677 O O . SER A 1 87 ? -0.930 11.050 -2.507 1.00 95.56 87 SER A O 1
ATOM 679 N N . ARG A 1 88 ? 0.425 9.348 -3.068 1.00 93.50 88 ARG A N 1
ATOM 680 C CA . ARG A 1 88 ? -0.168 8.365 -2.151 1.00 93.50 88 ARG A CA 1
ATOM 681 C C . ARG A 1 88 ? 0.244 8.631 -0.708 1.00 93.50 88 ARG A C 1
ATOM 683 O O . ARG A 1 88 ? -0.627 8.582 0.153 1.00 93.50 88 ARG A O 1
ATOM 690 N N . LEU A 1 89 ? 1.521 8.919 -0.465 1.00 93.75 89 LEU A N 1
ATOM 691 C CA . LEU A 1 89 ? 2.048 9.254 0.857 1.00 93.75 89 LEU A CA 1
ATOM 692 C C . LEU A 1 89 ? 1.409 10.546 1.370 1.00 93.75 89 LEU A C 1
ATOM 694 O O . LEU A 1 89 ? 0.799 10.536 2.431 1.00 93.75 89 LEU A O 1
ATOM 698 N N . GLU A 1 90 ? 1.384 11.615 0.570 1.00 93.88 90 GLU A N 1
ATOM 699 C CA . GLU A 1 90 ? 0.704 12.869 0.933 1.00 93.88 90 GLU A CA 1
ATOM 700 C C . GLU A 1 90 ? -0.772 12.644 1.302 1.00 93.88 90 GLU A C 1
ATOM 702 O O . GLU A 1 90 ? -1.265 13.170 2.302 1.00 93.88 90 GLU A O 1
ATOM 707 N N . ALA A 1 91 ? -1.491 11.838 0.511 1.00 92.06 91 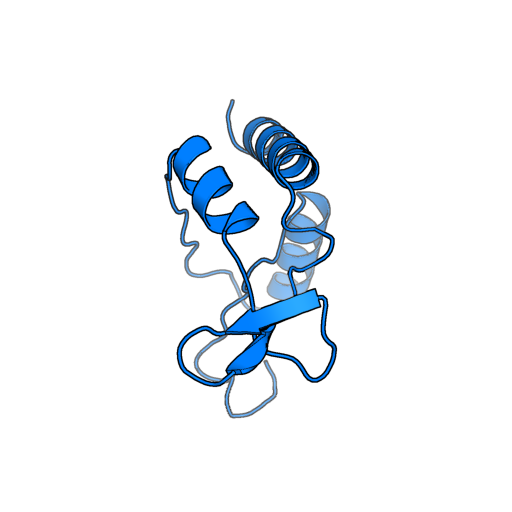ALA A N 1
ATOM 708 C CA . ALA A 1 91 ? -2.880 11.498 0.798 1.00 92.06 91 ALA A CA 1
ATOM 709 C C . ALA A 1 91 ? -3.034 10.651 2.068 1.00 92.06 91 ALA A C 1
ATOM 711 O O . ALA A 1 91 ? -4.036 10.818 2.766 1.00 92.06 91 ALA A O 1
ATOM 712 N N . PHE A 1 92 ? -2.083 9.754 2.342 1.00 90.38 92 PHE A N 1
ATOM 713 C CA . PHE A 1 92 ? -2.034 8.929 3.543 1.00 90.38 92 PHE A CA 1
ATOM 714 C C . PHE A 1 92 ? -1.794 9.796 4.781 1.00 90.38 92 PHE A C 1
ATOM 716 O O . PHE A 1 92 ? -2.698 9.880 5.608 1.00 90.38 92 PHE A O 1
ATOM 723 N N . HIS A 1 93 ? -0.681 10.537 4.846 1.00 92.06 93 HIS A N 1
ATOM 724 C CA . HIS A 1 93 ? -0.351 11.409 5.980 1.00 92.06 93 HIS A CA 1
ATOM 725 C C . HIS A 1 93 ? -1.487 12.391 6.273 1.00 92.06 93 HIS A C 1
ATOM 727 O O . HIS A 1 93 ? -1.942 12.489 7.405 1.00 92.06 93 HIS A O 1
ATOM 733 N N . LYS A 1 94 ? -2.071 13.022 5.245 1.00 91.94 94 LYS A N 1
ATOM 734 C CA . LYS A 1 94 ? -3.219 13.927 5.426 1.00 91.94 94 LYS A CA 1
ATOM 735 C C . LYS A 1 94 ? -4.451 13.259 6.055 1.00 91.94 94 LYS A C 1
ATOM 737 O O . LYS A 1 94 ? -5.267 13.941 6.671 1.00 91.94 94 LYS A O 1
ATOM 742 N N . GLN A 1 95 ? -4.658 11.965 5.822 1.00 87.69 95 GLN A N 1
ATOM 743 C CA . GLN A 1 95 ? -5.827 11.228 6.314 1.00 87.69 95 GLN A CA 1
ATOM 744 C C . GLN A 1 95 ? -5.585 10.546 7.663 1.00 87.69 95 GLN A C 1
ATOM 746 O O . GLN A 1 95 ? -6.563 10.209 8.331 1.00 87.69 95 GLN A O 1
ATOM 751 N N . THR A 1 96 ? -4.329 10.311 8.048 1.00 86.31 96 THR A N 1
ATOM 752 C CA . THR A 1 96 ? -3.990 9.491 9.221 1.00 86.31 96 THR A CA 1
ATOM 753 C C . THR A 1 96 ? -3.148 10.203 10.271 1.00 86.31 96 THR A C 1
ATOM 755 O O . THR A 1 96 ? -3.120 9.747 11.411 1.00 86.31 96 THR A O 1
ATOM 758 N N . GLU A 1 97 ? -2.482 11.300 9.923 1.00 85.44 97 GLU A N 1
ATOM 759 C CA . GLU A 1 97 ? -1.616 12.067 10.817 1.00 85.44 97 GLU A CA 1
ATOM 760 C C . GLU A 1 97 ? -2.260 13.434 11.075 1.00 85.44 97 GLU A C 1
ATOM 762 O O . GLU A 1 97 ? -2.702 14.117 10.151 1.00 85.44 97 GLU A O 1
ATOM 767 N N . SER A 1 98 ? -2.424 13.765 12.359 1.00 65.38 98 SER A N 1
ATOM 768 C CA . SER A 1 98 ? -3.073 14.997 12.838 1.00 65.38 98 SER A CA 1
ATOM 769 C C . SER A 1 98 ? -2.064 16.102 13.100 1.00 65.38 98 SER A C 1
ATOM 771 O O . SER A 1 98 ? -0.988 15.775 13.646 1.00 65.38 98 SER A O 1
#

Secondary structure (DSSP, 8-state):
--SGGGTT----SS---SHHHHHHHHHHHHHTT------------HHHHHHHHHT--EE-SS-SSB-TTT--BEE--TT-SHHHHHHHHHHHHHHH--

Organism: Glycine max (NCBI:txid3847)